Protein AF-A0A550H1V0-F1 (afdb_monomer)

Sequence (109 aa):
MGEPFWLMEPSKEYLEVEGIKRDDFGTHRNNVRVGENEGLSCLYTLVSDHDDWDHYETLQWWAVDEYVRAHPDDPDIRELVERKTREKHIYLQGGRETMGWAIYVFRKE

Foldseek 3Di:
DKDKAWLDQDDPLLCVLVVHDSVVHYHPVVVCVVCVVVVWDWDDKDKDALVNVCVVLVVLVVVLVVVCVVCVPDPCNVVSVVSNVSNVVSCVVCVSSTMMMMDIDIDHD

Solvent-accessible surface area (backbone atoms only — not comparable to full-atom values): 6260 Å² total; per-residue (Å²): 91,76,47,68,19,43,70,43,88,73,51,71,66,53,30,66,70,74,73,50,58,81,83,78,44,48,37,67,68,50,60,54,47,55,45,43,76,74,62,26,47,80,76,49,76,50,70,54,54,62,66,59,49,50,53,55,53,52,51,53,55,48,51,53,53,54,48,47,73,76,43,77,84,51,85,59,49,62,60,53,52,53,50,52,51,52,53,54,48,44,34,76,74,49,41,66,66,22,57,38,40,30,40,44,45,66,44,78,124

Structure (mmCIF, N/CA/C/O backbone):
data_AF-A0A550H1V0-F1
#
_entry.id   AF-A0A550H1V0-F1
#
loop_
_atom_site.group_PDB
_atom_site.id
_atom_site.type_symbol
_atom_site.label_atom_id
_atom_site.label_alt_id
_atom_site.label_comp_id
_atom_site.label_asym_id
_atom_site.label_entity_id
_atom_site.label_seq_id
_atom_site.pdbx_PDB_ins_code
_atom_site.Cartn_x
_atom_site.Cartn_y
_atom_site.Cartn_z
_atom_site.occupancy
_atom_site.B_iso_or_equiv
_atom_site.auth_seq_id
_atom_site.auth_comp_id
_atom_site.auth_asym_id
_atom_site.auth_atom_id
_atom_site.pdbx_PDB_model_num
ATOM 1 N N . MET A 1 1 ? -16.181 -1.185 4.805 1.00 91.31 1 MET A N 1
ATOM 2 C CA . MET A 1 1 ? -15.198 -0.174 4.356 1.00 91.31 1 MET A CA 1
ATOM 3 C C . MET A 1 1 ? -13.863 -0.865 4.208 1.00 91.31 1 MET A C 1
ATOM 5 O O . MET A 1 1 ? -13.601 -1.748 5.013 1.00 91.31 1 MET A O 1
ATOM 9 N N . GLY A 1 2 ? -13.075 -0.531 3.193 1.00 96.12 2 GLY A N 1
ATOM 10 C CA . GLY A 1 2 ? -11.751 -1.106 2.982 1.00 96.12 2 GLY A CA 1
ATOM 11 C C . GLY A 1 2 ? -10.727 0.015 2.940 1.00 96.12 2 GLY A C 1
ATOM 12 O O . GLY A 1 2 ? -10.792 0.822 2.022 1.00 96.12 2 GLY A O 1
ATOM 13 N N . GLU A 1 3 ? -9.852 0.098 3.938 1.00 97.31 3 GLU A N 1
ATOM 14 C CA . GLU A 1 3 ? -8.998 1.272 4.151 1.00 97.31 3 GLU A CA 1
ATOM 15 C C . GLU A 1 3 ? -7.535 0.875 4.393 1.00 97.31 3 GLU A C 1
ATOM 17 O O . GLU A 1 3 ? -7.279 -0.048 5.182 1.00 97.31 3 GLU A O 1
ATOM 22 N N . PRO A 1 4 ? -6.570 1.587 3.781 1.00 97.62 4 PRO A N 1
ATOM 23 C CA . PRO A 1 4 ? -5.163 1.481 4.135 1.00 97.62 4 PRO A CA 1
ATOM 24 C C . PRO A 1 4 ? -4.875 1.999 5.549 1.00 97.62 4 PRO A C 1
ATOM 26 O O . PRO A 1 4 ? -5.619 2.798 6.130 1.00 97.62 4 PRO A O 1
ATOM 29 N N . PHE A 1 5 ? -3.753 1.563 6.106 1.00 98.38 5 PHE A N 1
ATOM 30 C CA . PHE A 1 5 ? -3.185 2.118 7.327 1.00 98.38 5 PHE A CA 1
ATOM 31 C C . PHE A 1 5 ? -1.675 1.873 7.392 1.00 98.38 5 PHE A C 1
ATOM 33 O O . PHE A 1 5 ? -1.149 0.934 6.800 1.00 98.38 5 PHE A O 1
ATOM 40 N N . TRP A 1 6 ? -0.972 2.688 8.170 1.00 98.50 6 TRP A N 1
ATOM 41 C CA . TRP A 1 6 ? 0.460 2.521 8.401 1.00 98.50 6 TRP A CA 1
ATOM 42 C C . TRP A 1 6 ? 0.740 1.431 9.440 1.00 98.50 6 TRP A C 1
ATOM 44 O O . TRP A 1 6 ? 0.228 1.494 10.565 1.00 98.50 6 TRP A O 1
ATOM 54 N N . LEU A 1 7 ? 1.570 0.453 9.069 1.00 97.69 7 LEU A N 1
ATOM 55 C CA . LEU A 1 7 ? 2.138 -0.557 9.973 1.00 97.69 7 LEU A CA 1
ATOM 56 C C . LEU A 1 7 ? 3.364 -0.004 10.709 1.00 97.69 7 LEU A C 1
ATOM 58 O O . LEU A 1 7 ? 3.573 -0.281 11.891 1.00 97.69 7 LEU A O 1
ATOM 62 N N . MET A 1 8 ? 4.133 0.833 10.016 1.00 97.38 8 MET A N 1
ATOM 63 C CA . MET A 1 8 ? 5.272 1.578 10.539 1.00 97.38 8 MET A CA 1
ATOM 64 C C . MET A 1 8 ? 5.349 2.956 9.880 1.00 97.38 8 MET A C 1
ATOM 66 O O . MET A 1 8 ? 4.584 3.272 8.973 1.00 97.38 8 MET A O 1
ATOM 70 N N . GLU A 1 9 ? 6.260 3.799 10.357 1.00 97.75 9 GLU A N 1
ATOM 71 C CA . GLU A 1 9 ? 6.454 5.125 9.777 1.00 97.75 9 GLU A CA 1
ATOM 72 C C . GLU A 1 9 ? 7.036 5.001 8.353 1.00 97.75 9 GLU A C 1
ATOM 74 O O . GLU A 1 9 ? 8.121 4.429 8.204 1.00 97.75 9 GLU A O 1
ATOM 79 N N . PRO A 1 10 ? 6.348 5.511 7.313 1.00 97.88 10 PRO A N 1
ATOM 80 C CA . PRO A 1 10 ? 6.808 5.387 5.937 1.00 97.88 10 PRO A CA 1
ATOM 81 C C . PRO A 1 10 ? 8.045 6.253 5.688 1.00 97.88 10 PRO A C 1
ATOM 83 O O . PRO A 1 10 ? 8.178 7.369 6.202 1.00 97.88 10 PRO A O 1
ATOM 86 N N . SER A 1 11 ? 8.955 5.756 4.852 1.00 97.69 11 SER A N 1
ATOM 87 C CA . SER A 1 11 ? 10.096 6.551 4.401 1.00 97.69 11 SER A CA 1
ATOM 88 C C . SER A 1 11 ? 9.638 7.650 3.435 1.00 97.69 11 SER A C 1
ATOM 90 O O . SER A 1 11 ? 8.622 7.524 2.753 1.00 97.69 11 SER A O 1
ATOM 92 N N . LYS A 1 12 ? 10.408 8.741 3.338 1.00 97.69 12 LYS A N 1
ATOM 93 C CA . LYS A 1 12 ? 10.126 9.806 2.358 1.00 97.69 12 LYS A CA 1
ATOM 94 C C . LYS A 1 12 ? 10.138 9.279 0.925 1.00 97.69 12 LYS A C 1
ATOM 96 O O . LYS A 1 12 ? 9.275 9.640 0.141 1.00 97.69 12 LYS A O 1
ATOM 101 N N . GLU A 1 13 ? 11.086 8.396 0.625 1.00 97.31 13 GLU A N 1
ATOM 102 C CA . GLU A 1 13 ? 11.205 7.761 -0.686 1.00 97.31 13 GLU A CA 1
ATOM 103 C C . GLU A 1 13 ? 9.967 6.917 -1.013 1.00 97.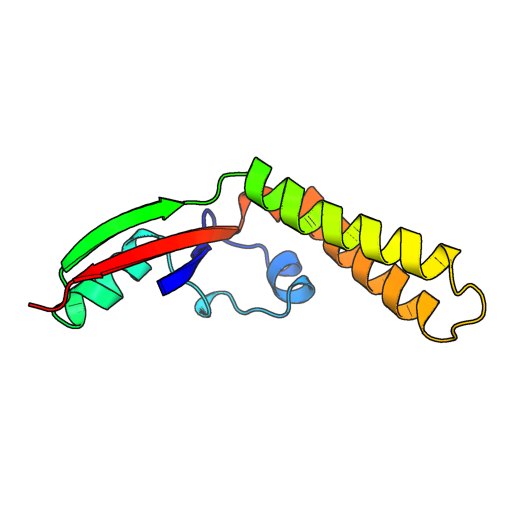31 13 GLU A C 1
ATOM 105 O O . GLU A 1 13 ? 9.430 7.041 -2.107 1.00 97.31 13 GLU A O 1
ATOM 110 N N . TYR A 1 14 ? 9.460 6.135 -0.053 1.00 97.75 14 TYR A N 1
ATOM 111 C CA . TYR A 1 14 ? 8.220 5.373 -0.217 1.00 97.75 14 TYR A CA 1
ATOM 112 C C . TYR A 1 14 ? 7.038 6.287 -0.552 1.00 97.75 14 TYR A C 1
ATOM 114 O O . TYR A 1 14 ? 6.362 6.080 -1.553 1.00 97.75 14 TYR A O 1
ATOM 122 N N . LEU A 1 15 ? 6.849 7.359 0.222 1.00 97.94 15 LEU A N 1
ATOM 123 C CA . LEU A 1 15 ? 5.789 8.343 -0.022 1.00 97.94 15 LEU A CA 1
ATOM 124 C C . LEU A 1 15 ? 5.897 8.991 -1.416 1.00 97.94 15 LEU A C 1
ATOM 126 O O . LEU A 1 15 ? 4.896 9.159 -2.108 1.00 97.94 15 LEU A O 1
ATOM 130 N N . GLU A 1 16 ? 7.112 9.332 -1.850 1.00 97.25 16 GLU A N 1
ATOM 131 C CA . GLU A 1 16 ? 7.378 9.922 -3.169 1.00 97.25 16 GLU A CA 1
ATOM 132 C C . GLU A 1 16 ? 7.194 8.936 -4.332 1.00 97.25 16 GLU A C 1
ATOM 134 O O . GLU A 1 16 ? 6.897 9.357 -5.455 1.00 97.25 16 GLU A O 1
ATOM 139 N N . VAL A 1 17 ? 7.426 7.639 -4.116 1.00 96.25 17 VAL A N 1
ATOM 140 C CA . VAL A 1 17 ? 7.197 6.607 -5.137 1.00 96.25 17 VAL A CA 1
ATOM 141 C C . VAL A 1 17 ? 5.717 6.326 -5.302 1.00 96.25 17 VAL A C 1
ATOM 143 O O . VAL A 1 17 ? 5.224 6.418 -6.423 1.00 96.25 17 VAL A O 1
ATOM 146 N N . GLU A 1 18 ? 5.024 6.094 -4.193 1.00 94.62 18 GLU A N 1
ATOM 147 C CA . GLU A 1 18 ? 3.594 5.785 -4.168 1.00 94.62 18 GLU A CA 1
ATOM 148 C C . GLU A 1 18 ? 2.708 7.007 -4.467 1.00 94.62 18 GLU A C 1
ATOM 150 O O . GLU A 1 18 ? 1.516 6.876 -4.732 1.00 94.62 18 GLU A O 1
ATOM 155 N N . GLY A 1 19 ? 3.267 8.223 -4.428 1.00 96.31 19 GLY A N 1
ATOM 156 C CA . GLY A 1 19 ? 2.521 9.454 -4.698 1.00 96.31 19 GLY A CA 1
ATOM 157 C C . GLY A 1 19 ? 1.505 9.805 -3.606 1.00 96.31 19 GLY A C 1
ATOM 158 O O . GLY A 1 19 ? 0.529 10.507 -3.873 1.00 96.31 19 GLY A O 1
ATOM 159 N N . ILE A 1 20 ? 1.744 9.338 -2.380 1.00 97.00 20 ILE A N 1
ATOM 160 C CA . ILE A 1 20 ? 0.881 9.521 -1.206 1.00 97.00 20 ILE A CA 1
ATOM 161 C C . ILE A 1 20 ? 1.588 10.352 -0.137 1.00 97.00 20 ILE A C 1
ATOM 163 O O . ILE A 1 20 ? 2.815 10.441 -0.078 1.00 97.00 20 ILE A O 1
ATOM 167 N N . LYS A 1 21 ? 0.817 10.980 0.745 1.00 98.06 21 LYS A N 1
ATOM 168 C CA . LYS A 1 21 ? 1.326 11.763 1.873 1.00 98.06 21 LYS A CA 1
ATOM 169 C C . LYS A 1 21 ? 1.247 10.951 3.152 1.00 98.06 21 LYS A C 1
ATOM 171 O O . LYS A 1 21 ? 0.350 10.139 3.353 1.00 98.06 21 LYS A O 1
ATOM 176 N N . ARG A 1 22 ? 2.146 11.255 4.090 1.00 97.75 22 ARG A N 1
ATOM 177 C CA . ARG A 1 22 ? 2.139 10.641 5.422 1.00 97.75 22 ARG A CA 1
ATOM 178 C C . ARG A 1 22 ? 0.781 10.766 6.124 1.00 97.75 22 ARG A C 1
ATOM 180 O O . ARG A 1 22 ? 0.352 9.825 6.790 1.00 97.75 22 ARG A O 1
ATOM 187 N N . ASP A 1 23 ? 0.133 11.914 5.977 1.00 97.62 23 ASP A N 1
ATOM 188 C CA . ASP A 1 23 ? -1.130 12.233 6.648 1.00 97.62 23 ASP A CA 1
ATOM 189 C C . ASP A 1 23 ? -2.361 11.661 5.933 1.00 97.62 23 ASP A C 1
ATOM 191 O O . ASP A 1 23 ? -3.463 11.766 6.468 1.00 97.62 23 ASP A O 1
ATOM 195 N N . ASP A 1 24 ? -2.191 11.033 4.762 1.00 97.12 24 ASP A N 1
ATOM 196 C CA . ASP A 1 24 ? -3.307 10.414 4.039 1.00 97.12 24 ASP A CA 1
ATOM 197 C C . ASP A 1 24 ? -3.865 9.212 4.812 1.00 97.12 24 ASP A C 1
ATOM 199 O O . ASP A 1 24 ? -5.065 8.947 4.751 1.00 97.12 24 ASP A O 1
ATOM 203 N N . PHE A 1 25 ? -3.022 8.523 5.596 1.00 97.75 25 PHE A N 1
ATOM 204 C CA . PHE A 1 25 ? -3.438 7.369 6.393 1.00 97.75 25 PHE A CA 1
ATOM 205 C C . PHE A 1 25 ? -3.075 7.483 7.876 1.00 97.75 25 PHE A C 1
ATOM 207 O O . PHE A 1 25 ? -2.095 8.107 8.301 1.00 97.75 25 PHE A O 1
ATOM 214 N N . GLY A 1 26 ? -3.906 6.834 8.690 1.00 97.06 26 GLY A N 1
ATOM 215 C CA . GLY A 1 26 ? -3.697 6.658 10.119 1.00 97.06 26 GLY A CA 1
ATOM 216 C C . GLY A 1 26 ? -3.127 5.284 10.459 1.00 97.06 26 GLY A C 1
ATOM 217 O O . GLY A 1 26 ? -2.526 4.598 9.640 1.00 97.06 26 GLY A O 1
ATOM 218 N N . THR A 1 27 ? -3.339 4.871 11.704 1.00 98.12 27 THR A N 1
ATOM 219 C CA . THR A 1 27 ? -3.110 3.486 12.138 1.00 98.12 27 THR A CA 1
ATOM 220 C C . THR A 1 27 ? -4.398 2.675 12.013 1.00 98.12 27 THR A C 1
ATOM 222 O O . THR A 1 27 ? -5.489 3.249 12.004 1.00 98.12 27 THR A O 1
ATOM 225 N N . HIS A 1 28 ? -4.300 1.343 12.064 1.00 98.06 28 HIS A N 1
ATOM 226 C CA . HIS A 1 28 ? -5.475 0.467 12.141 1.00 98.06 28 HIS A CA 1
ATOM 227 C C . HIS A 1 28 ? -6.457 0.897 13.249 1.00 98.06 28 HIS A C 1
ATOM 229 O O . HIS A 1 28 ? -7.669 0.930 13.044 1.00 98.06 28 HIS A O 1
ATOM 235 N N . ARG A 1 29 ? -5.928 1.302 14.416 1.00 97.94 29 ARG A N 1
ATOM 236 C CA . ARG A 1 29 ? -6.728 1.800 15.545 1.00 97.94 29 ARG A CA 1
ATOM 237 C C . ARG A 1 29 ? -7.436 3.115 15.224 1.00 97.94 29 ARG A C 1
ATOM 239 O O . ARG A 1 29 ? -8.550 3.327 15.695 1.00 97.94 29 ARG A O 1
ATOM 246 N N . ASN A 1 30 ? -6.796 4.012 14.474 1.00 97.56 30 ASN A N 1
ATOM 247 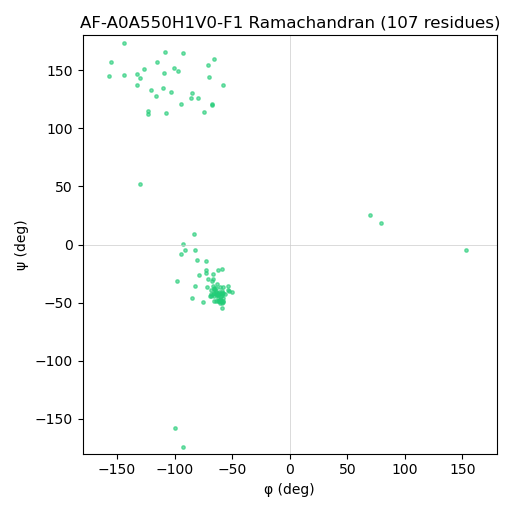C CA . ASN A 1 30 ? -7.420 5.275 14.083 1.00 97.56 30 ASN A CA 1
ATOM 248 C C . ASN A 1 30 ? -8.612 5.018 13.156 1.00 97.56 30 ASN A C 1
ATOM 250 O O . ASN A 1 30 ? -9.661 5.607 13.384 1.00 97.56 30 ASN A O 1
ATOM 254 N N . ASN A 1 31 ? -8.490 4.088 12.205 1.00 97.69 31 ASN A N 1
ATOM 255 C CA . ASN A 1 31 ? -9.582 3.739 11.291 1.00 97.69 31 ASN A CA 1
ATOM 256 C C . ASN A 1 31 ? -10.814 3.202 12.045 1.00 97.69 31 ASN A C 1
ATOM 258 O O . ASN A 1 31 ? -11.934 3.627 11.770 1.00 97.69 31 ASN A O 1
ATOM 262 N N . VAL A 1 32 ? -10.619 2.344 13.059 1.00 98.19 32 VAL A N 1
ATOM 263 C CA . VAL A 1 32 ? -11.716 1.886 13.942 1.00 98.19 32 VAL A CA 1
ATOM 264 C C . VAL A 1 32 ? -12.371 3.067 14.662 1.00 98.19 32 VAL A C 1
ATOM 266 O O . VAL A 1 32 ? -13.590 3.223 14.629 1.00 98.19 32 VAL A O 1
ATOM 269 N N . ARG A 1 33 ? -11.553 3.937 15.265 1.00 97.94 33 ARG A N 1
ATOM 270 C CA . ARG A 1 33 ? -12.030 5.089 16.041 1.00 97.94 33 ARG A CA 1
ATOM 271 C C . ARG A 1 33 ? -12.806 6.100 15.221 1.00 97.94 33 ARG A C 1
ATOM 273 O O . ARG A 1 33 ? -13.709 6.723 15.763 1.00 97.94 33 ARG A O 1
ATOM 280 N N . VAL A 1 34 ? -12.450 6.294 13.953 1.00 96.25 34 VAL A N 1
ATOM 281 C CA . VAL A 1 34 ? -13.210 7.179 13.065 1.00 96.25 34 VAL A CA 1
ATOM 282 C C . VAL A 1 34 ? -14.656 6.692 12.982 1.00 96.25 34 VAL A C 1
ATOM 284 O O . VAL A 1 34 ? -15.559 7.473 13.242 1.00 96.25 34 VAL A O 1
ATOM 287 N N . GLY A 1 35 ? -14.886 5.397 12.742 1.00 95.69 35 GLY A N 1
ATOM 288 C CA . GLY A 1 35 ? -16.246 4.849 12.713 1.00 95.69 35 GLY A CA 1
ATOM 289 C C . GLY A 1 35 ? -16.970 4.938 14.062 1.00 95.69 35 GLY A C 1
ATOM 290 O O . GLY A 1 35 ? -18.145 5.295 14.104 1.00 95.69 35 GLY A O 1
ATOM 291 N N . GLU A 1 36 ? -16.271 4.674 15.168 1.00 96.75 36 GLU A N 1
ATOM 292 C CA . GLU A 1 36 ? -16.848 4.782 16.519 1.00 96.75 36 GLU A CA 1
ATOM 293 C C . GLU A 1 36 ? -17.245 6.218 16.885 1.00 96.75 36 GLU A C 1
ATOM 295 O O . GLU A 1 36 ? -18.308 6.438 17.465 1.00 96.75 36 GLU A O 1
ATOM 300 N N . ASN A 1 37 ? -16.438 7.208 16.498 1.00 97.31 37 ASN A N 1
ATOM 301 C CA . ASN A 1 37 ? -16.746 8.624 16.707 1.00 97.31 37 ASN A CA 1
ATOM 302 C C . ASN A 1 37 ? -17.957 9.092 15.885 1.00 97.31 37 ASN A C 1
ATOM 304 O O . ASN A 1 37 ? -18.647 10.020 16.298 1.00 97.31 37 ASN A O 1
ATOM 308 N N . GLU A 1 38 ? -18.249 8.422 14.770 1.00 96.69 38 GLU A N 1
ATOM 309 C CA . GLU A 1 38 ? -19.460 8.626 13.965 1.00 96.69 38 GLU A CA 1
ATOM 310 C C . GLU A 1 38 ? -20.681 7.851 14.514 1.00 96.69 38 GLU A C 1
ATOM 312 O O . GLU A 1 38 ? -21.732 7.782 13.873 1.00 96.69 38 GLU A O 1
ATOM 317 N N . GLY A 1 39 ? -20.571 7.254 15.708 1.00 97.44 39 GLY A N 1
ATOM 318 C CA . GLY A 1 39 ? -21.660 6.535 16.374 1.00 97.44 39 GLY A CA 1
ATOM 319 C C . GLY A 1 39 ? -21.904 5.121 15.842 1.00 97.44 39 GLY A C 1
ATOM 320 O O . GLY A 1 39 ? -22.981 4.565 16.057 1.00 97.44 39 GLY A O 1
ATOM 321 N N . LEU A 1 40 ? -20.934 4.532 15.138 1.00 97.69 40 LEU A N 1
ATOM 322 C CA . LEU A 1 40 ? -21.012 3.157 14.649 1.00 97.69 40 LEU A CA 1
ATOM 323 C C . LEU A 1 40 ? -20.295 2.187 15.593 1.00 97.69 40 LEU A C 1
ATOM 325 O O . LEU A 1 40 ? -19.270 2.509 16.182 1.00 97.69 40 LEU A O 1
ATOM 329 N N . SER A 1 41 ? -20.773 0.947 15.666 1.00 98.00 41 SER A N 1
ATOM 330 C CA . SER A 1 41 ? -20.069 -0.126 16.379 1.00 98.00 41 SER A CA 1
ATOM 331 C C . SER A 1 41 ? -19.193 -0.923 15.414 1.00 98.00 41 SER A C 1
ATOM 333 O O . SER A 1 41 ? -19.715 -1.513 14.465 1.00 98.00 41 SER A O 1
ATOM 335 N N . CYS A 1 42 ? -17.877 -0.980 15.644 1.00 97.69 42 CYS A N 1
ATOM 336 C CA . CYS A 1 42 ? -16.981 -1.852 14.878 1.00 97.69 42 CYS A CA 1
ATOM 337 C C . CYS A 1 42 ? -17.163 -3.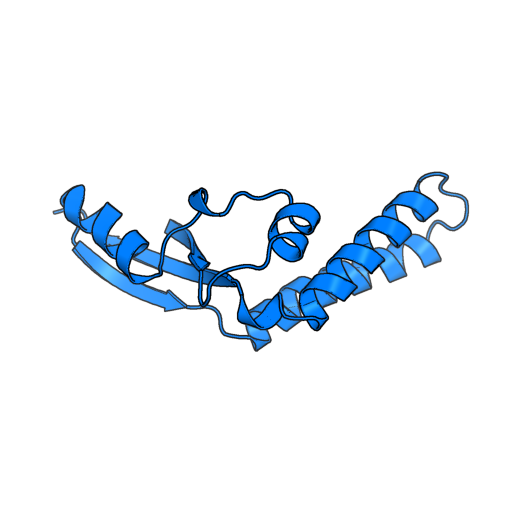306 15.326 1.00 97.69 42 CYS A C 1
ATOM 339 O O . CYS A 1 42 ? -16.847 -3.653 16.461 1.00 97.69 42 CYS A O 1
ATOM 341 N N . LEU A 1 43 ? -17.670 -4.164 14.442 1.00 98.12 43 LEU A N 1
ATOM 342 C CA . LEU A 1 43 ? -17.976 -5.557 14.780 1.00 98.12 43 LEU A CA 1
ATOM 343 C C . LEU A 1 43 ? -16.879 -6.528 14.352 1.00 98.12 43 LEU A C 1
ATOM 345 O O . LEU A 1 43 ? -16.706 -7.572 14.977 1.00 98.12 43 LEU A O 1
ATOM 349 N N . TYR A 1 44 ? -16.179 -6.220 13.263 1.00 98.25 44 TYR A N 1
ATOM 350 C CA . TYR A 1 44 ? -15.213 -7.133 12.669 1.00 98.25 44 TYR A CA 1
ATOM 351 C C . TYR A 1 44 ? -14.183 -6.381 11.831 1.00 98.25 44 TYR A C 1
ATOM 353 O O . TYR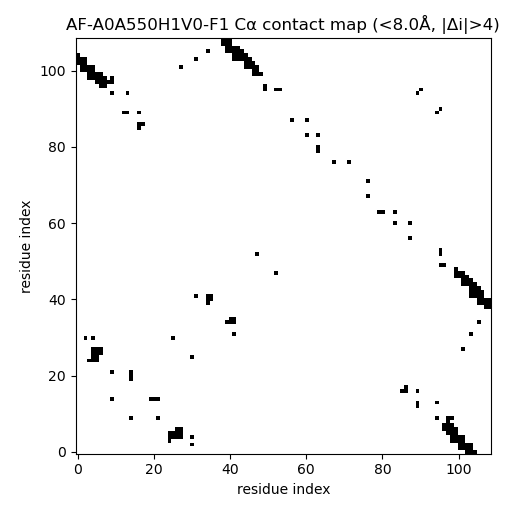 A 1 44 ? -14.520 -5.404 11.152 1.00 98.25 44 TYR A O 1
ATOM 361 N N . THR A 1 45 ? -12.947 -6.878 11.853 1.00 98.25 45 THR A N 1
ATOM 362 C CA . THR A 1 45 ? -11.884 -6.457 10.945 1.00 98.25 45 THR A CA 1
ATOM 363 C C . THR A 1 45 ? -11.218 -7.667 10.294 1.00 98.25 45 THR A C 1
ATOM 365 O O . THR A 1 45 ? -11.046 -8.708 10.927 1.00 98.25 45 THR A O 1
ATOM 368 N N . LEU A 1 46 ? -10.844 -7.520 9.024 1.00 98.44 46 LEU A N 1
ATOM 369 C CA . LEU A 1 46 ? -9.992 -8.456 8.292 1.00 98.44 46 LEU A CA 1
ATOM 370 C C . LEU A 1 46 ? -8.796 -7.669 7.771 1.00 98.44 46 LEU A C 1
ATOM 372 O O . LEU A 1 46 ? -8.978 -6.753 6.974 1.00 98.44 46 LEU A O 1
ATOM 376 N N . VAL A 1 47 ? -7.607 -7.989 8.268 1.00 98.25 47 VAL A N 1
ATOM 377 C CA . VAL A 1 47 ? -6.369 -7.265 7.971 1.00 98.25 47 VAL A CA 1
ATOM 378 C C . VAL A 1 47 ? -5.560 -8.075 6.969 1.00 98.25 47 VAL A C 1
ATOM 380 O O . VAL A 1 47 ? -5.375 -9.268 7.194 1.00 98.25 47 VAL A O 1
ATOM 383 N N . SER A 1 48 ? -5.094 -7.421 5.904 1.00 98.19 48 SER A N 1
ATOM 384 C CA . SER A 1 48 ? -4.174 -8.012 4.935 1.00 98.19 48 SER A CA 1
ATOM 385 C C . SER A 1 48 ? -2.903 -8.467 5.636 1.00 98.19 48 SER A C 1
ATOM 387 O O . SER A 1 48 ? -2.340 -7.704 6.434 1.00 98.19 48 SER A O 1
ATOM 389 N N . ASP A 1 49 ? -2.409 -9.645 5.297 1.00 97.06 49 ASP A N 1
ATOM 390 C CA . ASP A 1 49 ? -1.044 -10.022 5.636 1.00 97.06 49 ASP A CA 1
ATOM 391 C C . ASP A 1 49 ? -0.081 -9.683 4.492 1.00 97.06 49 ASP A C 1
ATOM 393 O O . ASP A 1 49 ? -0.426 -9.000 3.524 1.00 97.06 49 ASP A O 1
ATOM 397 N N . HIS A 1 50 ? 1.175 -10.093 4.639 1.00 97.50 50 HIS A N 1
ATOM 398 C CA . HIS A 1 50 ? 2.142 -9.835 3.591 1.00 97.50 50 HIS A CA 1
ATOM 399 C C . HIS A 1 50 ? 1.936 -10.706 2.344 1.00 97.50 50 HIS A C 1
ATOM 401 O O . HIS A 1 50 ? 2.358 -10.282 1.275 1.00 97.50 50 HIS A O 1
ATOM 407 N N . ASP A 1 51 ? 1.316 -11.884 2.457 1.00 98.25 51 ASP A N 1
ATOM 408 C CA . ASP A 1 51 ? 1.064 -12.751 1.303 1.00 98.25 51 ASP A CA 1
ATOM 409 C C . ASP A 1 51 ? -0.036 -12.135 0.424 1.00 98.25 51 ASP A C 1
ATOM 411 O O . ASP A 1 51 ? 0.070 -12.164 -0.803 1.00 98.25 51 ASP A O 1
ATOM 415 N N . ASP A 1 52 ? -1.042 -11.499 1.036 1.00 97.75 52 ASP A N 1
ATOM 416 C CA . ASP A 1 52 ? -2.056 -10.709 0.328 1.00 97.75 52 ASP A CA 1
ATOM 417 C C . ASP A 1 52 ? -1.417 -9.569 -0.488 1.00 97.75 52 ASP A C 1
ATOM 419 O O . ASP A 1 52 ? -1.742 -9.374 -1.665 1.00 97.75 52 ASP A O 1
ATOM 423 N N . TRP A 1 53 ? -0.479 -8.833 0.120 1.00 98.00 53 TRP A N 1
ATOM 424 C CA . TRP A 1 53 ? 0.260 -7.761 -0.555 1.00 98.00 53 TRP A CA 1
ATOM 425 C C . TRP A 1 53 ? 1.200 -8.291 -1.635 1.00 98.00 53 TRP A C 1
ATOM 427 O O . TRP A 1 53 ? 1.213 -7.749 -2.739 1.00 98.00 53 TRP A O 1
ATOM 437 N N . ASP A 1 54 ? 1.952 -9.357 -1.352 1.00 98.31 54 ASP A N 1
ATOM 438 C CA . ASP A 1 54 ? 2.841 -9.983 -2.332 1.00 98.31 54 ASP A CA 1
ATOM 439 C C . ASP A 1 54 ? 2.026 -10.436 -3.546 1.00 98.31 54 ASP A C 1
ATOM 441 O O . ASP A 1 54 ? 2.423 -10.205 -4.689 1.00 98.31 54 ASP A O 1
ATOM 445 N N . HIS A 1 55 ? 0.856 -11.039 -3.324 1.00 98.12 55 HIS A N 1
ATOM 446 C CA . HIS A 1 55 ? -0.034 -11.455 -4.399 1.00 98.12 55 HIS A CA 1
ATOM 447 C C . HIS A 1 55 ? -0.507 -10.261 -5.234 1.00 98.12 55 HIS A C 1
ATOM 449 O O . HIS A 1 55 ? -0.409 -10.291 -6.461 1.00 98.12 55 HIS A O 1
ATOM 455 N N . TYR A 1 56 ? -0.970 -9.191 -4.586 1.00 97.44 56 TYR A N 1
ATOM 456 C CA . TYR A 1 56 ? -1.427 -7.982 -5.268 1.00 97.44 56 TYR A CA 1
ATOM 457 C C . TYR A 1 56 ? -0.320 -7.322 -6.109 1.00 97.44 56 TYR A C 1
ATOM 459 O O . TYR A 1 56 ? -0.517 -7.060 -7.298 1.00 97.44 56 TYR A O 1
ATOM 467 N N . GLU A 1 57 ? 0.860 -7.101 -5.529 1.00 97.56 57 GLU A N 1
ATOM 468 C CA . GLU A 1 57 ? 1.978 -6.428 -6.199 1.00 97.56 57 GLU A CA 1
ATOM 469 C C . GLU A 1 57 ? 2.576 -7.276 -7.324 1.00 97.56 57 GLU A C 1
ATOM 471 O O . GLU A 1 57 ? 2.804 -6.803 -8.442 1.00 97.56 57 GLU A O 1
ATOM 476 N N . THR A 1 58 ? 2.788 -8.570 -7.074 1.00 97.69 58 THR A N 1
ATOM 477 C CA . THR A 1 58 ? 3.402 -9.452 -8.076 1.00 97.69 58 THR A CA 1
ATOM 478 C C . THR A 1 58 ? 2.506 -9.665 -9.294 1.00 97.69 58 THR A C 1
ATOM 480 O O . THR A 1 58 ? 3.030 -9.783 -10.407 1.00 97.69 58 THR A O 1
ATOM 483 N N . LEU A 1 59 ? 1.177 -9.643 -9.132 1.00 98.25 59 LEU A N 1
ATOM 484 C CA . LEU A 1 59 ? 0.240 -9.675 -10.257 1.00 98.25 59 LEU A CA 1
ATOM 485 C C . LEU A 1 59 ? 0.367 -8.437 -11.153 1.00 98.25 59 LEU A C 1
ATOM 487 O O . LEU A 1 59 ? 0.295 -8.571 -12.376 1.00 98.25 59 LEU A O 1
ATOM 491 N N . GLN A 1 60 ? 0.616 -7.253 -10.589 1.00 96.88 60 GLN A N 1
ATOM 492 C CA . GLN A 1 60 ? 0.862 -6.046 -11.385 1.00 96.88 60 GLN A CA 1
ATOM 493 C C . GLN A 1 60 ? 2.170 -6.156 -12.175 1.00 96.88 60 GLN A C 1
ATOM 495 O O . GLN A 1 60 ? 2.216 -5.839 -13.366 1.00 96.88 60 GLN A O 1
ATOM 500 N N . TRP A 1 61 ? 3.236 -6.667 -11.548 1.00 96.94 61 TRP A N 1
ATOM 501 C CA . TRP A 1 61 ? 4.515 -6.869 -12.236 1.00 96.94 61 TRP A CA 1
ATOM 502 C C . TRP A 1 61 ? 4.385 -7.862 -13.387 1.00 96.94 61 TRP A C 1
ATOM 504 O O . TRP A 1 61 ? 4.965 -7.640 -14.452 1.00 96.94 61 TRP A O 1
ATOM 514 N N . TRP A 1 62 ? 3.636 -8.945 -13.166 1.00 97.94 62 TRP A N 1
ATOM 515 C CA . TRP A 1 62 ? 3.372 -9.953 -14.183 1.00 97.94 62 TRP A CA 1
ATOM 516 C C . TRP A 1 62 ? 2.541 -9.386 -15.334 1.00 97.94 62 TRP A C 1
ATOM 518 O O . TRP A 1 62 ? 2.906 -9.583 -16.490 1.00 97.94 62 TRP A O 1
ATOM 528 N N . ALA A 1 63 ? 1.495 -8.611 -15.041 1.00 97.38 63 ALA A N 1
ATOM 529 C CA . ALA A 1 63 ? 0.677 -7.970 -16.066 1.00 97.38 63 ALA A CA 1
ATOM 530 C C . ALA A 1 63 ? 1.504 -7.050 -16.979 1.00 97.38 63 ALA A C 1
ATOM 532 O O . ALA A 1 63 ? 1.340 -7.082 -18.198 1.00 97.38 63 ALA A O 1
ATOM 533 N N . VAL A 1 64 ? 2.432 -6.273 -16.408 1.00 97.12 64 VAL A N 1
ATOM 534 C CA . VAL A 1 64 ? 3.352 -5.434 -17.192 1.00 97.12 64 VAL A CA 1
ATOM 535 C C . VAL A 1 64 ? 4.278 -6.285 -18.062 1.00 97.12 64 VAL A C 1
ATOM 537 O O . VAL A 1 64 ? 4.488 -5.952 -19.225 1.00 97.12 64 VAL A O 1
ATOM 540 N N . ASP A 1 65 ? 4.822 -7.383 -17.532 1.00 97.06 65 ASP A N 1
ATOM 541 C CA . ASP A 1 65 ? 5.696 -8.277 -18.302 1.00 97.06 65 ASP A CA 1
ATOM 542 C C . ASP A 1 65 ? 4.964 -8.912 -19.497 1.00 97.06 65 ASP A C 1
ATOM 544 O O . ASP A 1 65 ? 5.469 -8.877 -20.620 1.00 97.06 65 ASP A O 1
ATOM 548 N N . GLU A 1 66 ? 3.746 -9.417 -19.287 1.00 98.00 66 GLU A N 1
ATOM 549 C CA . GLU A 1 66 ? 2.907 -9.969 -20.359 1.00 98.00 66 GLU A CA 1
ATOM 550 C C . GLU A 1 66 ? 2.547 -8.907 -21.402 1.00 98.00 66 GLU A C 1
ATOM 552 O O . GLU A 1 66 ? 2.637 -9.162 -22.605 1.00 98.00 66 GLU A O 1
ATOM 557 N N . TYR A 1 67 ? 2.197 -7.695 -20.960 1.00 97.62 67 TYR A N 1
ATOM 558 C CA . TYR A 1 67 ? 1.852 -6.600 -21.864 1.00 97.62 67 TYR A CA 1
ATOM 559 C C . TYR A 1 67 ? 3.015 -6.239 -22.793 1.00 97.62 67 TYR A C 1
ATOM 561 O O . TYR A 1 67 ? 2.826 -6.152 -24.008 1.00 97.62 67 TYR A O 1
ATOM 569 N N . VAL A 1 68 ? 4.220 -6.094 -22.233 1.00 97.06 68 VAL A N 1
ATOM 570 C CA . VAL A 1 68 ? 5.444 -5.767 -22.978 1.00 97.06 68 VAL A CA 1
ATOM 571 C C . VAL A 1 68 ? 5.775 -6.849 -24.005 1.00 97.06 68 VAL A C 1
ATOM 573 O O . VAL A 1 68 ? 6.147 -6.534 -25.134 1.00 97.06 68 VAL A O 1
ATOM 576 N N . ARG A 1 69 ? 5.616 -8.129 -23.644 1.00 96.69 69 ARG A N 1
ATOM 577 C CA . ARG A 1 69 ? 5.838 -9.249 -24.575 1.00 96.69 69 ARG A CA 1
ATOM 578 C C . ARG A 1 69 ? 4.831 -9.264 -25.720 1.00 96.69 69 ARG A C 1
ATOM 580 O O . ARG A 1 69 ? 5.197 -9.617 -26.838 1.00 96.69 69 ARG A O 1
ATOM 587 N N . ALA A 1 70 ? 3.577 -8.924 -25.436 1.00 97.81 70 ALA A N 1
ATOM 588 C CA . ALA A 1 70 ? 2.498 -8.956 -26.415 1.00 97.81 70 ALA A CA 1
ATOM 589 C C . ALA A 1 70 ? 2.501 -7.747 -27.370 1.00 97.81 70 ALA A C 1
ATOM 591 O O . ALA A 1 70 ? 2.019 -7.877 -28.495 1.00 97.81 70 ALA A O 1
ATOM 592 N N . HIS A 1 71 ? 3.053 -6.600 -26.957 1.00 96.75 71 HIS A N 1
ATOM 593 C CA . HIS A 1 71 ? 2.959 -5.338 -27.704 1.00 96.75 71 HIS A CA 1
ATOM 594 C C . HIS A 1 71 ? 4.315 -4.633 -2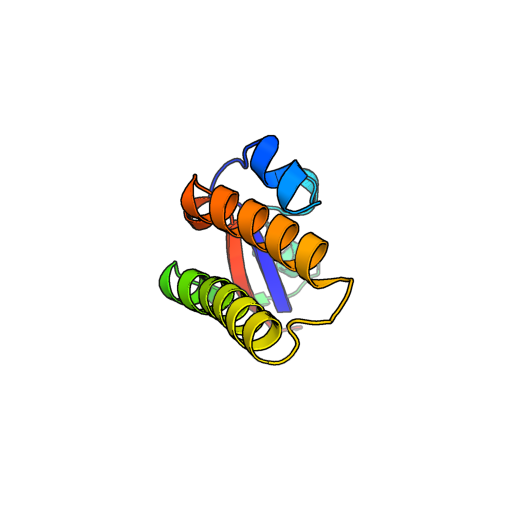7.896 1.00 96.75 71 HIS A C 1
ATOM 596 O O . HIS A 1 71 ? 4.407 -3.448 -27.604 1.00 96.75 71 HIS A O 1
ATOM 602 N N . PRO A 1 72 ? 5.371 -5.292 -28.410 1.00 93.88 72 PRO A N 1
ATOM 603 C CA . PRO A 1 72 ? 6.741 -4.755 -28.401 1.00 93.88 72 PRO A CA 1
ATOM 604 C C . PRO A 1 72 ? 6.932 -3.406 -29.119 1.00 93.88 72 PRO A C 1
ATOM 606 O O . PRO A 1 72 ? 7.906 -2.710 -28.840 1.00 93.88 72 PRO A O 1
ATOM 609 N N . ASP A 1 73 ? 6.023 -3.043 -30.025 1.00 96.44 73 ASP A N 1
ATOM 610 C CA . ASP A 1 73 ? 6.061 -1.793 -30.792 1.00 96.44 73 ASP A CA 1
ATOM 611 C C . ASP A 1 73 ? 5.276 -0.640 -30.129 1.00 96.44 73 ASP A C 1
ATOM 613 O O . ASP A 1 73 ? 5.197 0.453 -30.693 1.00 96.44 73 ASP A O 1
ATOM 617 N N . ASP A 1 74 ? 4.670 -0.866 -28.959 1.00 96.19 74 ASP A N 1
ATOM 618 C CA . ASP A 1 74 ? 3.954 0.171 -28.215 1.00 96.19 74 ASP A CA 1
ATOM 619 C C . ASP A 1 74 ? 4.948 1.237 -27.699 1.00 96.19 74 ASP A C 1
ATOM 621 O O . ASP A 1 74 ? 5.882 0.906 -26.954 1.00 96.19 74 ASP A O 1
ATOM 625 N N . PRO A 1 75 ? 4.778 2.520 -28.082 1.00 95.31 75 PRO A N 1
ATOM 626 C CA . PRO A 1 75 ? 5.693 3.591 -27.693 1.00 95.31 75 PRO A CA 1
ATOM 627 C C . PRO A 1 75 ? 5.752 3.833 -26.176 1.00 95.31 75 PRO A C 1
ATOM 629 O O . PRO A 1 75 ? 6.767 4.342 -25.691 1.00 95.31 75 PRO A O 1
ATOM 632 N N . ASP A 1 76 ? 4.722 3.434 -25.426 1.00 94.94 76 ASP A N 1
ATOM 633 C CA . ASP A 1 76 ? 4.582 3.711 -23.993 1.00 94.94 76 ASP A CA 1
ATOM 634 C C . ASP A 1 76 ? 5.200 2.607 -23.110 1.00 94.94 76 ASP A C 1
ATOM 636 O O . ASP A 1 76 ? 5.306 2.758 -21.887 1.00 94.94 76 ASP A O 1
ATOM 640 N N . ILE A 1 77 ? 5.697 1.509 -23.705 1.00 95.75 77 ILE A N 1
ATOM 641 C CA . ILE A 1 77 ? 6.346 0.402 -22.974 1.00 95.75 77 ILE A CA 1
ATOM 642 C C . ILE A 1 77 ? 7.466 0.894 -22.066 1.00 95.75 77 ILE A C 1
ATOM 644 O O . ILE A 1 77 ? 7.633 0.391 -20.952 1.00 95.75 77 ILE A O 1
ATOM 648 N N . ARG A 1 78 ? 8.253 1.865 -22.535 1.00 94.94 78 ARG A N 1
ATOM 649 C CA . ARG A 1 78 ? 9.397 2.363 -21.774 1.00 94.94 78 ARG A CA 1
ATOM 650 C C . ARG A 1 78 ? 8.952 2.981 -20.451 1.00 94.94 78 ARG A C 1
ATOM 652 O O . ARG A 1 78 ? 9.503 2.625 -19.413 1.00 94.94 78 ARG A O 1
ATOM 659 N N . GLU A 1 79 ? 7.956 3.860 -20.489 1.00 95.12 79 GLU A N 1
ATOM 660 C CA . GLU A 1 79 ? 7.418 4.509 -19.292 1.00 95.12 79 GLU A CA 1
ATOM 661 C C . GLU A 1 79 ? 6.797 3.475 -18.346 1.00 95.12 79 GLU A C 1
ATOM 663 O O . GLU A 1 79 ? 7.068 3.482 -17.142 1.00 95.12 79 GLU A O 1
ATOM 668 N N . LEU A 1 80 ? 6.038 2.521 -18.894 1.00 94.69 80 LEU A N 1
ATOM 669 C CA . LEU A 1 80 ? 5.417 1.454 -18.113 1.00 94.69 80 LEU A CA 1
ATOM 670 C C . LEU A 1 80 ? 6.457 0.599 -17.368 1.00 94.69 80 LEU A C 1
ATOM 672 O O . LEU A 1 80 ? 6.291 0.302 -16.182 1.00 94.69 80 LEU A O 1
ATOM 676 N N . VAL A 1 81 ? 7.545 0.219 -18.047 1.00 96.25 81 VAL A N 1
ATOM 677 C CA . VAL A 1 81 ? 8.636 -0.574 -17.463 1.00 96.25 81 VAL A CA 1
ATOM 678 C C . VAL A 1 81 ? 9.413 0.226 -16.422 1.00 96.25 81 VAL A C 1
ATOM 680 O O . VAL A 1 81 ? 9.738 -0.328 -15.367 1.00 96.25 81 VAL A O 1
ATOM 683 N N . GLU A 1 82 ? 9.711 1.499 -16.689 1.00 96.44 82 GLU A N 1
ATOM 684 C CA . GLU A 1 82 ? 10.403 2.387 -15.749 1.00 96.44 82 GLU A CA 1
ATOM 685 C C . GLU A 1 82 ? 9.586 2.556 -14.458 1.00 96.44 82 GLU A C 1
ATOM 687 O O . GLU A 1 82 ? 10.113 2.317 -13.366 1.00 96.44 82 GLU A O 1
ATOM 692 N N . ARG A 1 83 ? 8.282 2.845 -14.574 1.00 94.56 83 ARG A N 1
ATOM 693 C CA . ARG A 1 83 ? 7.365 2.962 -13.431 1.00 94.56 83 ARG A CA 1
ATOM 694 C C . ARG A 1 83 ? 7.295 1.672 -12.613 1.00 94.56 83 ARG A C 1
ATOM 696 O O . ARG A 1 83 ? 7.629 1.693 -11.430 1.00 94.56 83 ARG A O 1
ATOM 703 N N . LYS A 1 84 ? 6.981 0.537 -13.252 1.00 96.25 84 LYS A N 1
ATOM 704 C CA . LYS A 1 84 ? 6.888 -0.765 -12.567 1.00 96.25 84 LYS A CA 1
ATOM 705 C C . LYS A 1 84 ? 8.194 -1.137 -11.872 1.00 96.25 84 LYS A C 1
ATOM 707 O O . LYS A 1 84 ? 8.188 -1.771 -10.823 1.00 96.25 84 LYS A O 1
ATOM 712 N N . THR A 1 85 ? 9.339 -0.798 -12.466 1.00 97.00 85 THR A N 1
ATOM 713 C CA . THR A 1 85 ? 10.650 -1.096 -11.869 1.00 97.00 85 THR A CA 1
ATOM 714 C C . THR A 1 85 ? 10.886 -0.275 -10.604 1.00 97.00 85 THR A C 1
ATOM 716 O O . THR A 1 85 ? 11.402 -0.820 -9.629 1.00 97.00 85 THR A O 1
ATOM 719 N N . ARG A 1 86 ? 10.474 0.998 -10.593 1.00 96.75 86 ARG A N 1
ATOM 720 C CA . ARG A 1 86 ? 10.547 1.875 -9.417 1.00 96.75 86 ARG A CA 1
ATOM 721 C C . ARG A 1 86 ? 9.622 1.396 -8.293 1.00 96.75 86 ARG A C 1
ATOM 723 O O . ARG A 1 86 ? 10.089 1.243 -7.169 1.00 96.75 86 ARG A O 1
ATOM 730 N N . GLU A 1 87 ? 8.364 1.094 -8.608 1.00 95.25 87 GLU A N 1
ATOM 731 C CA . GLU A 1 87 ? 7.365 0.571 -7.654 1.00 95.25 87 GLU A CA 1
ATOM 732 C C . GLU A 1 87 ? 7.814 -0.777 -7.063 1.00 95.25 87 GLU A C 1
ATOM 734 O O . GLU A 1 87 ? 7.905 -0.954 -5.849 1.00 95.25 87 GLU A O 1
ATOM 739 N N . LYS A 1 88 ? 8.255 -1.712 -7.915 1.00 97.88 88 LYS A N 1
ATOM 740 C CA . LYS A 1 88 ? 8.830 -2.986 -7.461 1.00 97.88 88 LYS A CA 1
ATOM 741 C C . LYS A 1 88 ? 10.016 -2.785 -6.516 1.00 97.88 88 LYS A C 1
ATOM 743 O O . LYS A 1 88 ? 10.164 -3.526 -5.546 1.00 97.88 88 LYS A O 1
ATOM 748 N N . HIS A 1 89 ? 10.900 -1.838 -6.827 1.00 98.12 89 HIS A N 1
ATOM 749 C CA . HIS A 1 89 ? 12.073 -1.581 -6.001 1.00 98.12 89 HIS A CA 1
ATOM 750 C C . HIS A 1 89 ? 11.675 -1.080 -4.614 1.00 98.12 89 HIS A C 1
ATOM 752 O O . HIS A 1 89 ? 12.142 -1.638 -3.622 1.00 98.12 89 HIS A O 1
ATOM 758 N N . ILE A 1 90 ? 10.780 -0.089 -4.542 1.00 97.88 90 ILE A N 1
ATOM 759 C CA . ILE A 1 90 ? 10.383 0.490 -3.258 1.00 97.88 90 ILE A CA 1
ATOM 760 C C . ILE A 1 90 ? 9.608 -0.508 -2.395 1.00 97.88 90 ILE A C 1
ATOM 762 O O . ILE A 1 90 ? 9.824 -0.566 -1.183 1.00 97.88 90 ILE A O 1
ATOM 766 N N . TYR A 1 91 ? 8.785 -1.356 -3.022 1.00 97.94 91 TYR A N 1
ATOM 767 C CA . TYR A 1 91 ? 8.080 -2.432 -2.337 1.00 97.94 91 TYR A CA 1
ATOM 768 C C . TYR A 1 91 ? 9.059 -3.395 -1.655 1.00 97.94 91 TYR A C 1
ATOM 770 O O . TYR A 1 91 ? 8.964 -3.634 -0.452 1.00 97.94 91 TYR A O 1
ATOM 778 N N . LEU A 1 92 ? 10.063 -3.873 -2.400 1.00 97.44 92 LEU A N 1
ATOM 779 C CA . LEU A 1 92 ? 11.073 -4.813 -1.900 1.00 97.44 92 LEU A CA 1
ATOM 780 C C . LEU A 1 92 ? 12.087 -4.185 -0.929 1.00 97.44 92 LEU A C 1
ATOM 782 O O . LEU A 1 92 ? 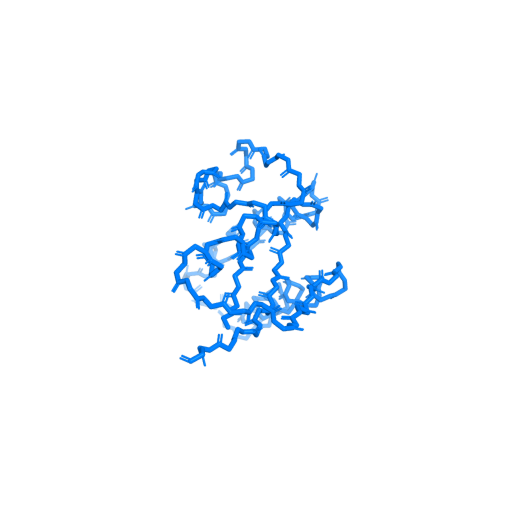12.728 -4.911 -0.172 1.00 97.44 92 LEU 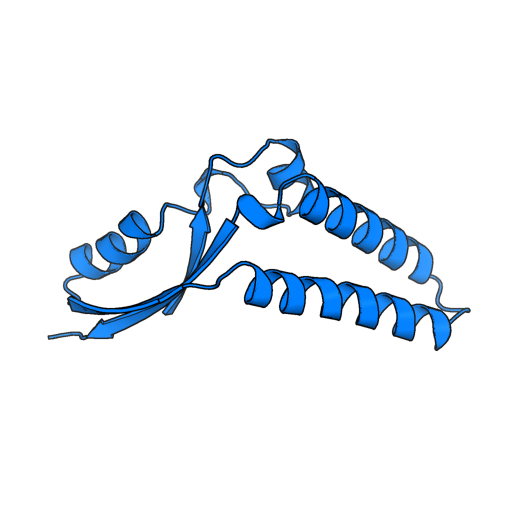A O 1
ATOM 786 N N . GLN A 1 93 ? 12.267 -2.863 -0.953 1.00 96.31 93 GLN A N 1
ATOM 787 C CA . GLN A 1 93 ? 13.180 -2.143 -0.056 1.00 96.31 93 GLN A CA 1
ATOM 788 C C . GLN A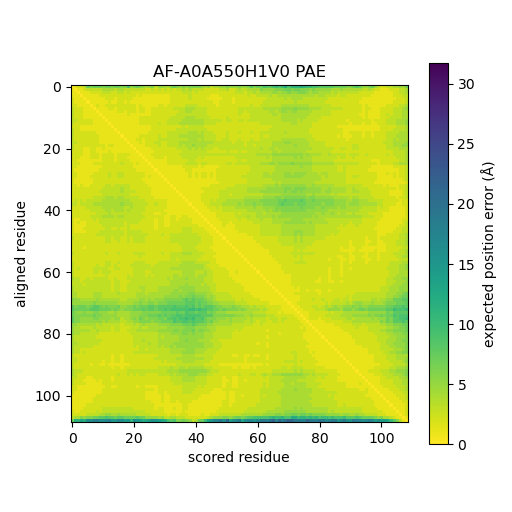 1 93 ? 12.576 -1.889 1.338 1.00 96.31 93 GLN A C 1
ATOM 790 O O . GLN A 1 93 ? 13.304 -1.528 2.264 1.00 96.31 93 GLN A O 1
ATOM 795 N N . GLY A 1 94 ? 11.266 -2.070 1.502 1.00 95.44 94 GLY A N 1
ATOM 796 C CA . GLY A 1 94 ? 10.583 -1.870 2.783 1.00 95.44 94 GLY A CA 1
ATOM 797 C C . GLY A 1 94 ? 9.108 -1.490 2.665 1.00 95.44 94 GLY A C 1
ATOM 798 O O . GLY A 1 94 ? 8.426 -1.350 3.681 1.00 95.44 94 GLY A O 1
ATOM 799 N N . GLY A 1 95 ? 8.597 -1.279 1.446 1.00 97.00 95 GLY A N 1
ATO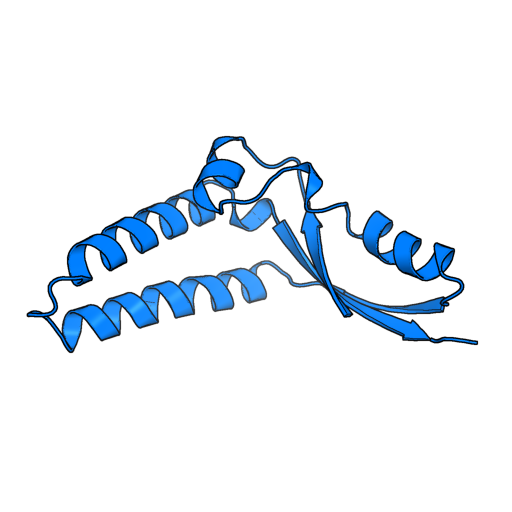M 800 C CA . GLY A 1 95 ? 7.180 -0.997 1.221 1.00 97.00 95 GLY A CA 1
ATOM 801 C C . GLY A 1 95 ? 6.271 -2.129 1.704 1.00 97.00 95 GLY A C 1
ATOM 802 O O . GLY A 1 95 ? 5.235 -1.850 2.306 1.00 97.00 95 GLY A O 1
ATOM 803 N N . ARG A 1 96 ? 6.714 -3.386 1.553 1.00 97.25 96 ARG A N 1
ATOM 804 C CA . ARG A 1 96 ? 6.017 -4.592 2.030 1.00 97.25 96 ARG A CA 1
ATOM 805 C C . ARG A 1 96 ? 5.671 -4.543 3.519 1.00 97.25 96 ARG A C 1
ATOM 807 O O . ARG A 1 96 ? 4.614 -5.019 3.914 1.00 97.25 96 ARG A O 1
ATOM 814 N N . GLU A 1 97 ? 6.528 -3.942 4.336 1.00 97.75 97 GLU A N 1
ATOM 815 C CA . GLU A 1 97 ? 6.342 -3.814 5.784 1.00 97.75 97 GLU A CA 1
ATOM 816 C C . GLU A 1 97 ? 5.694 -2.480 6.197 1.00 97.75 97 GLU A C 1
ATOM 818 O O . GLU A 1 97 ? 5.359 -2.287 7.368 1.00 97.75 97 GLU A O 1
ATOM 823 N N . THR A 1 98 ? 5.535 -1.537 5.264 1.00 97.94 98 THR A N 1
ATOM 824 C CA . THR A 1 98 ? 5.161 -0.148 5.567 1.00 97.94 98 THR A CA 1
ATOM 825 C C . THR A 1 98 ? 3.652 0.044 5.691 1.00 97.94 98 THR A C 1
ATOM 827 O O . THR A 1 98 ? 3.178 0.698 6.630 1.00 97.94 98 THR A O 1
ATOM 830 N N . MET A 1 99 ? 2.885 -0.516 4.757 1.00 97.62 99 MET A N 1
ATOM 831 C CA . MET A 1 99 ? 1.452 -0.268 4.625 1.00 97.62 99 MET A CA 1
ATOM 832 C C . MET A 1 99 ? 0.656 -1.563 4.757 1.00 97.62 99 MET A C 1
ATOM 834 O O . MET A 1 99 ? 0.974 -2.572 4.143 1.00 97.62 99 MET A O 1
ATOM 838 N N . GLY A 1 100 ? -0.395 -1.518 5.570 1.00 98.00 100 GLY A N 1
ATOM 839 C CA . GLY A 1 100 ? -1.412 -2.555 5.646 1.00 98.00 100 GLY A CA 1
ATOM 840 C C . GLY A 1 100 ? -2.715 -2.072 5.022 1.00 98.00 100 GLY A C 1
ATOM 841 O O . GLY A 1 100 ? -2.931 -0.874 4.826 1.00 98.00 100 GLY A O 1
ATOM 842 N N . TRP A 1 101 ? -3.618 -3.005 4.758 1.00 98.50 101 TRP A N 1
ATOM 843 C CA . TRP A 1 101 ? -4.984 -2.713 4.352 1.00 98.50 101 TRP A CA 1
ATOM 844 C C . TRP A 1 101 ? -5.948 -3.557 5.173 1.00 98.50 101 TRP A C 1
ATOM 846 O O . TRP A 1 101 ? -5.618 -4.665 5.595 1.00 98.50 101 TRP A O 1
ATOM 856 N N . ALA A 1 102 ? -7.132 -3.035 5.472 1.00 98.50 102 ALA A N 1
ATOM 857 C CA . ALA A 1 102 ? -8.121 -3.815 6.196 1.00 98.50 102 ALA A CA 1
ATOM 858 C C . ALA A 1 102 ? -9.549 -3.535 5.749 1.00 98.50 102 ALA A C 1
ATOM 860 O O . ALA A 1 102 ? -9.930 -2.397 5.467 1.00 98.50 102 ALA A O 1
ATOM 861 N N . ILE A 1 103 ? -10.363 -4.587 5.791 1.00 98.56 103 ILE A N 1
ATOM 862 C CA . ILE A 1 103 ? -11.816 -4.482 5.764 1.00 98.56 103 ILE A CA 1
ATOM 863 C C . ILE A 1 103 ? -12.299 -4.238 7.184 1.00 98.56 103 ILE A C 1
ATOM 865 O O . ILE A 1 103 ? -11.973 -4.989 8.099 1.00 98.56 103 ILE A O 1
ATOM 869 N N . TYR A 1 104 ? -13.145 -3.230 7.339 1.00 98.25 104 TYR A N 1
ATOM 870 C CA . TYR A 1 104 ? -13.857 -2.913 8.565 1.00 98.25 104 TYR A CA 1
ATOM 871 C C . TYR A 1 104 ? -15.359 -3.064 8.335 1.00 98.25 104 TYR A C 1
ATOM 873 O O . TYR A 1 104 ? -15.929 -2.477 7.399 1.00 98.25 104 TYR A O 1
ATOM 881 N N . VAL A 1 105 ? -16.003 -3.837 9.207 1.00 98.31 105 VAL A N 1
ATOM 882 C CA . VAL A 1 105 ? -17.455 -4.015 9.238 1.00 98.31 105 VAL A CA 1
ATOM 883 C C . VAL A 1 105 ? -18.001 -3.280 10.451 1.00 98.31 105 VAL A C 1
ATOM 885 O O . VAL A 1 105 ? -17.762 -3.661 11.598 1.00 98.31 105 VAL A O 1
ATOM 888 N N . PHE A 1 106 ? -18.762 -2.229 10.172 1.00 98.12 106 PHE A N 1
ATOM 889 C CA . PHE A 1 106 ? -19.435 -1.419 11.172 1.00 98.12 106 PHE A CA 1
ATOM 890 C C . PHE A 1 106 ? -20.941 -1.652 11.122 1.00 98.12 106 PHE A C 1
ATOM 892 O O . PHE A 1 106 ? -21.510 -1.862 10.048 1.00 98.12 106 PHE A O 1
ATOM 899 N N . ARG A 1 107 ? -21.593 -1.561 12.278 1.00 98.06 107 ARG A N 1
ATOM 900 C CA . ARG A 1 107 ? -23.049 -1.508 12.386 1.00 98.06 107 ARG A CA 1
ATOM 901 C C . ARG A 1 107 ? -23.480 -0.122 12.836 1.00 98.06 107 ARG A C 1
ATOM 903 O O . ARG A 1 107 ? -22.912 0.432 13.774 1.00 98.06 107 ARG A O 1
ATOM 910 N N . LYS A 1 108 ? -24.507 0.397 12.169 1.00 94.69 108 LYS A N 1
ATOM 911 C CA . LYS A 1 108 ? -25.267 1.547 12.642 1.00 94.69 108 LYS A CA 1
ATOM 912 C C . LYS A 1 108 ? -26.358 1.036 13.576 1.00 94.69 108 LYS A C 1
ATOM 914 O O . LYS A 1 108 ? -27.087 0.122 13.190 1.00 94.69 108 LYS A O 1
ATOM 919 N N . GLU A 1 109 ? -26.402 1.582 14.783 1.00 78.56 109 GLU A N 1
ATOM 920 C CA . GLU A 1 109 ? -27.509 1.349 15.717 1.00 78.56 109 GLU A CA 1
ATOM 921 C C . GLU A 1 109 ? -28.790 2.061 15.248 1.00 78.56 109 GLU A C 1
ATOM 923 O O . GLU A 1 109 ? -28.684 3.131 14.596 1.00 78.56 109 GLU A O 1
#

pLDDT: mean 97.02, std 2.13, range [78.56, 98.56]

Mean predicted aligned error: 2.8 Å

Nearest PDB structures (foldseek):
  1nkv-assembly1_C  TM=9.119E-01  e=1.981E-07  Escherichia coli
  1nkv-assembly1_A  TM=8.997E-01  e=5.053E-07  Escherichia coli
  5bp7-assembly1_A  TM=9.103E-01  e=5.961E-07  Geobacter sulfurreducens PCA
  1nkv-assembly1_B  TM=9.216E-01  e=7.430E-07  Escherichia coli
  5epe-assembly1_A  TM=9.028E-01  e=5.961E-07  Thiobacillus denitrificans ATCC 25259

Radius of gyration: 17.26 Å; Cα contacts (8 Å, |Δi|>4): 119; chains: 1; bounding box: 41×25×48 Å

Secondary structure (DSSP, 8-state):
-EEEEESSPPPHHHHHHHT--GGG---HHHHHHHHHHTTEEEEEEEE--HHHHHHHHHHHHHHHHHHHHH-TT-TTHHHHHHHHHHHHHHIIIIIHHHEEEEEEEEEE-